Protein AF-A0A1S8DBX8-F1 (afdb_monomer_lite)

Secondary structure (DSSP, 8-state):
-----------S------S-PPP-------S-S-EEEEEE-TTSS-HHHHHHHHHHHHHS-TTTHHHHHHHHHHHHHHTT-S--GGGSHHHHHHHHHHHHHTBTTTEEEEEEEEETTEEEEEEEESS-HHHHHHHHHHHTT-

Foldseek 3Di:
DDDDDDDDPDDPPDDPPPDDDDPPDPPDPPVDQKDKDKFFAPFLADPVLVVVLVVVLVVDDPVCSVVSSVVSVVVSSVVLGDPLCCVPVVLVVLLVCLVVVCDPVFWHWDDKDDGSGMIITMTRGPHDPVVVVVSSVVSSVD

Organism: NCBI:txid254161

InterPro domains:
  IPR036515 Transposase IS200-like superfamily [G3DSA:3.30.70.1290] (69-142)
  IPR036515 Transposase IS200-like superfamily [SSF143422] (95-141)

pLDDT: mean 77.07, std 17.72, range [35.12, 95.25]

Radius of gyration: 24.54 Å; chains: 1; bounding box: 34×59×83 Å

Sequence (142 aa):
MTRDKFTPRFTPTEIWKGWQRSPQREERPIPYDLQLITLRLADSLPPSAMQTLQEEVRAQPPEERVLYRRQRLDHHLQQGHGCCLLEHPEMAAELADALESQNRKRYKLIAWCIMPNHAQILLEPTYSTPRIIQAWKTATTH

Structure (mmCIF, N/CA/C/O backbone):
data_AF-A0A1S8DBX8-F1
#
_entry.id   AF-A0A1S8DBX8-F1
#
loop_
_atom_site.group_PDB
_atom_site.id
_atom_site.type_symbol
_atom_site.label_atom_id
_atom_site.label_alt_id
_atom_site.label_comp_id
_atom_site.label_asym_id
_atom_site.label_entity_id
_atom_site.label_seq_id
_atom_site.pdbx_PDB_ins_code
_atom_site.Cartn_x
_atom_site.Cartn_y
_atom_site.Cartn_z
_atom_site.occupancy
_atom_site.B_iso_or_equiv
_atom_site.auth_seq_id
_atom_site.auth_comp_id
_atom_site.auth_asym_id
_atom_site.auth_atom_id
_atom_site.pdbx_PDB_model_num
ATOM 1 N N . MET A 1 1 ? -4.630 32.832 64.510 1.00 45.28 1 MET A N 1
ATOM 2 C CA . MET A 1 1 ? -5.040 32.337 63.178 1.00 45.28 1 MET A CA 1
ATOM 3 C C . MET A 1 1 ? -5.168 33.535 62.256 1.00 45.28 1 MET A C 1
ATOM 5 O O . MET A 1 1 ? -6.200 34.192 62.257 1.00 45.28 1 MET A O 1
ATOM 9 N N . THR A 1 2 ? -4.106 33.852 61.521 1.00 39.12 2 THR A N 1
ATOM 10 C CA . THR A 1 2 ? -4.068 34.994 60.602 1.00 39.12 2 THR A CA 1
ATOM 11 C C . THR A 1 2 ? -3.808 34.413 59.221 1.00 39.12 2 THR A C 1
ATOM 13 O O . THR A 1 2 ? -2.760 33.820 58.992 1.00 39.12 2 THR A O 1
ATOM 16 N N . ARG A 1 3 ? -4.825 34.450 58.355 1.00 39.84 3 ARG A N 1
ATOM 17 C CA . ARG A 1 3 ? -4.750 33.947 56.979 1.00 39.84 3 ARG A CA 1
ATOM 18 C C . ARG A 1 3 ? -3.838 34.872 56.177 1.00 39.84 3 ARG A C 1
ATOM 20 O O . ARG A 1 3 ? -4.185 36.039 55.996 1.00 39.84 3 ARG A O 1
ATOM 27 N N . ASP A 1 4 ? -2.716 34.342 55.704 1.00 44.59 4 ASP A N 1
ATOM 28 C CA . ASP A 1 4 ? -1.887 35.002 54.700 1.00 44.59 4 ASP A CA 1
ATOM 29 C C . ASP A 1 4 ? -2.736 35.294 53.461 1.00 44.59 4 ASP A C 1
ATOM 31 O O . ASP A 1 4 ? -3.333 34.401 52.853 1.00 44.59 4 ASP A O 1
ATOM 35 N N . LYS A 1 5 ? -2.838 36.577 53.114 1.00 45.84 5 LYS A N 1
ATOM 36 C CA . LYS A 1 5 ? -3.497 37.027 51.891 1.00 45.84 5 LYS A CA 1
ATOM 37 C C . LYS A 1 5 ? -2.501 36.870 50.751 1.00 45.84 5 LYS A C 1
ATOM 39 O O . LYS A 1 5 ? -1.572 37.660 50.621 1.00 45.84 5 LYS A O 1
ATOM 44 N N . PHE A 1 6 ? -2.709 35.853 49.924 1.00 48.88 6 PHE A N 1
ATOM 45 C CA . PHE A 1 6 ? -2.037 35.740 48.637 1.00 48.88 6 PHE A CA 1
ATOM 46 C C . PHE A 1 6 ? -2.526 36.865 47.718 1.00 48.88 6 PHE A C 1
ATOM 48 O O . PHE A 1 6 ? -3.688 36.880 47.309 1.00 48.88 6 PHE A O 1
ATOM 55 N N . THR A 1 7 ? -1.649 37.811 47.396 1.00 41.44 7 THR A N 1
ATOM 56 C CA . THR A 1 7 ? -1.891 38.821 46.360 1.00 41.44 7 THR A CA 1
ATOM 57 C C . THR A 1 7 ? -1.058 38.443 45.139 1.00 41.44 7 THR A C 1
ATOM 59 O O . THR A 1 7 ? 0.170 38.553 45.195 1.00 41.44 7 THR A O 1
ATOM 62 N N . PRO A 1 8 ? -1.663 37.990 44.029 1.00 44.75 8 PRO A N 1
ATOM 63 C CA . PRO A 1 8 ? -0.891 37.743 42.827 1.00 44.75 8 PRO A CA 1
ATOM 64 C C . PRO A 1 8 ? -0.439 39.083 42.239 1.00 44.75 8 PRO A C 1
ATOM 66 O O . PRO A 1 8 ? -1.242 39.988 42.008 1.00 44.75 8 PRO A O 1
ATOM 69 N N . ARG A 1 9 ? 0.864 39.217 41.990 1.00 45.03 9 ARG A N 1
ATOM 70 C CA . ARG A 1 9 ? 1.418 40.323 41.205 1.00 45.03 9 ARG A CA 1
ATOM 71 C C . ARG A 1 9 ? 1.216 40.010 39.724 1.00 45.03 9 ARG A C 1
ATOM 73 O O . ARG A 1 9 ? 2.118 39.486 39.085 1.00 45.03 9 ARG A O 1
ATOM 80 N N . PHE A 1 10 ? 0.037 40.312 39.188 1.00 47.50 10 PHE A N 1
ATOM 81 C CA . PHE A 1 10 ? -0.145 40.391 37.740 1.00 47.50 10 PHE A CA 1
ATOM 82 C C . PHE A 1 10 ? 0.103 41.832 37.296 1.00 47.50 10 PHE A C 1
ATOM 84 O O . PHE A 1 10 ? -0.631 42.746 37.669 1.00 47.50 10 PHE A O 1
ATOM 91 N N . THR A 1 11 ? 1.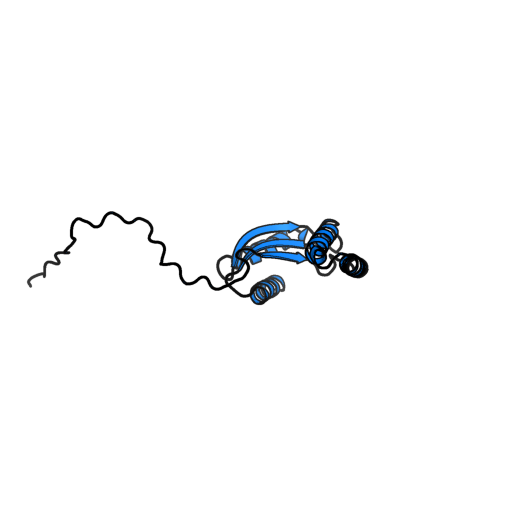166 42.047 36.525 1.00 45.81 11 THR A N 1
ATOM 92 C CA . THR A 1 11 ? 1.384 43.293 35.785 1.00 45.81 11 THR A CA 1
ATOM 93 C C . THR A 1 11 ? 0.388 43.369 34.618 1.00 45.81 11 THR A C 1
ATOM 95 O O . THR A 1 11 ? 0.284 42.390 33.877 1.00 45.81 11 THR A O 1
ATOM 98 N N . PRO A 1 12 ? -0.333 44.487 34.394 1.00 43.69 12 PRO A N 1
ATOM 99 C CA . PRO A 1 12 ? -1.427 44.569 33.421 1.00 43.69 12 PRO A CA 1
ATOM 100 C C . PRO A 1 12 ? -0.950 44.812 31.978 1.00 43.69 12 PRO A C 1
ATOM 102 O O . PRO A 1 12 ? -1.516 45.622 31.247 1.00 43.69 12 PRO A O 1
ATOM 105 N N . THR A 1 13 ? 0.089 44.096 31.545 1.00 50.56 13 THR A N 1
ATOM 106 C CA . THR A 1 13 ? 0.572 44.175 30.159 1.00 50.56 13 THR A CA 1
ATOM 107 C C . THR A 1 13 ? 1.132 42.845 29.674 1.00 50.56 13 THR A C 1
ATOM 109 O O . THR A 1 13 ? 2.202 42.775 29.083 1.00 50.56 13 THR A O 1
ATOM 112 N N . GLU A 1 14 ? 0.387 41.765 29.882 1.00 48.38 14 GLU A N 1
ATOM 113 C CA . GLU A 1 14 ? 0.568 40.555 29.085 1.00 48.38 14 GLU A CA 1
ATOM 114 C C . GLU A 1 14 ? -0.651 40.401 28.187 1.00 48.38 14 GLU A C 1
ATOM 116 O O . GLU A 1 14 ? -1.673 39.814 28.533 1.00 48.38 14 GLU A O 1
ATOM 121 N N . ILE A 1 15 ? -0.529 41.045 27.025 1.00 47.25 15 ILE A N 1
ATOM 122 C CA . ILE A 1 15 ? -1.346 40.834 25.834 1.00 47.25 15 ILE A CA 1
ATOM 123 C C . ILE A 1 15 ? -1.604 39.333 25.725 1.00 47.25 15 ILE A C 1
ATOM 125 O O . ILE A 1 15 ? -0.652 38.554 25.759 1.00 47.25 15 ILE A O 1
ATOM 129 N N . TRP A 1 16 ? -2.873 38.945 25.612 1.00 37.72 16 TRP A N 1
ATOM 130 C CA . TRP A 1 16 ? -3.305 37.567 25.408 1.00 37.72 16 TRP A CA 1
ATOM 131 C C . TRP A 1 16 ? -2.548 36.979 24.208 1.00 37.72 16 TRP A C 1
ATOM 133 O O . TRP A 1 16 ? -2.925 37.166 23.052 1.00 37.72 16 TRP A O 1
ATOM 143 N N . LYS A 1 17 ? -1.415 36.319 24.460 1.00 45.12 17 LYS A N 1
ATOM 144 C CA . LYS A 1 17 ? -0.744 35.513 23.450 1.00 45.12 17 LYS A CA 1
ATOM 145 C C . LYS A 1 17 ? -1.622 34.280 23.354 1.00 45.12 17 LYS A C 1
ATOM 147 O O . LYS A 1 17 ? -1.677 33.514 24.310 1.00 45.12 17 LYS A O 1
ATOM 152 N N . GLY A 1 18 ? -2.374 34.163 22.259 1.00 53.72 18 GLY A N 1
ATOM 153 C CA . GLY A 1 18 ? -3.188 32.986 21.960 1.00 53.72 18 GLY A CA 1
ATOM 154 C C . GLY A 1 18 ? -2.352 31.697 21.933 1.00 53.72 18 GLY A C 1
ATOM 155 O O . GLY A 1 18 ? -1.250 31.642 22.468 1.00 53.72 18 GLY A O 1
ATOM 156 N N . TRP A 1 19 ? -2.857 30.644 21.292 1.00 35.12 19 TRP A N 1
ATOM 157 C CA . TRP A 1 19 ? -2.204 29.329 21.200 1.00 35.12 19 TRP A CA 1
ATOM 158 C C . TRP A 1 19 ? -0.677 29.407 21.021 1.00 35.12 19 TRP A C 1
ATOM 160 O O . TRP A 1 19 ? -0.173 29.710 19.938 1.00 35.12 19 TRP A O 1
ATOM 170 N N . GLN A 1 20 ? 0.070 29.128 22.092 1.00 49.41 20 GLN A N 1
ATOM 171 C CA . GLN A 1 20 ? 1.520 29.027 22.019 1.00 49.41 20 GLN A CA 1
ATOM 172 C C . GLN A 1 20 ? 1.870 27.676 21.403 1.00 49.41 20 GLN A C 1
ATOM 174 O O . GLN A 1 20 ? 1.647 26.619 21.994 1.00 49.41 20 GLN A O 1
ATOM 179 N N . ARG A 1 21 ? 2.421 27.707 20.190 1.00 43.09 21 ARG A N 1
ATOM 180 C CA . ARG A 1 21 ? 3.097 26.551 19.608 1.00 43.09 21 ARG A CA 1
ATOM 181 C C . ARG A 1 21 ? 4.416 26.393 20.369 1.00 43.09 21 ARG A C 1
ATOM 183 O O . ARG A 1 21 ? 5.180 27.351 20.462 1.00 43.09 21 ARG A O 1
ATOM 190 N N . SER A 1 22 ? 4.657 25.218 20.953 1.00 47.06 22 SER A N 1
ATOM 191 C CA . SER A 1 22 ? 5.961 24.882 21.547 1.00 47.06 22 SER A CA 1
ATOM 192 C C . SER A 1 22 ? 7.068 25.225 20.535 1.00 47.06 22 SER A C 1
ATOM 194 O O . SER A 1 22 ? 6.833 24.990 19.342 1.00 47.06 22 SER A O 1
ATOM 196 N N . PRO A 1 23 ? 8.215 25.810 20.949 1.00 45.06 23 PRO A N 1
ATOM 197 C CA . PRO A 1 23 ? 9.291 26.137 20.016 1.00 45.06 23 PRO A CA 1
ATOM 198 C C . PRO A 1 23 ? 9.600 24.890 19.194 1.00 45.06 23 PRO A C 1
ATOM 200 O O . PRO A 1 23 ? 9.705 23.807 19.776 1.00 45.06 23 PRO A O 1
ATOM 203 N N . GLN A 1 24 ? 9.641 25.033 17.861 1.00 53.94 24 GLN A N 1
ATOM 204 C CA . GLN A 1 24 ? 9.905 23.929 16.942 1.00 53.94 24 GLN A CA 1
ATOM 205 C C . GLN A 1 24 ? 11.073 23.110 17.486 1.00 53.94 24 GLN A C 1
ATOM 207 O O . GLN A 1 24 ? 12.219 23.555 17.513 1.00 53.94 24 GLN A O 1
ATOM 212 N N . ARG A 1 25 ? 10.750 21.914 17.978 1.00 46.69 25 ARG A N 1
ATOM 213 C CA . ARG A 1 25 ? 11.747 20.902 18.279 1.00 46.69 25 ARG A CA 1
ATOM 214 C C . ARG A 1 25 ? 12.401 20.593 16.943 1.00 46.69 25 ARG A C 1
ATOM 216 O O . ARG A 1 25 ? 11.653 20.367 15.995 1.00 46.69 25 ARG A O 1
ATOM 223 N N . GLU A 1 26 ? 13.732 20.636 16.881 1.00 49.97 26 GLU A N 1
ATOM 224 C CA . GLU A 1 26 ? 14.505 20.304 15.679 1.00 49.97 26 GLU A CA 1
ATOM 225 C C . GLU A 1 26 ? 13.840 19.123 14.972 1.00 49.97 26 GLU A C 1
ATOM 227 O O . GLU A 1 26 ? 13.721 18.030 15.543 1.00 49.97 26 GLU A O 1
ATOM 232 N N . GLU A 1 27 ? 13.289 19.394 13.787 1.00 48.19 27 GLU A N 1
ATOM 233 C CA . GLU A 1 27 ? 12.639 18.383 12.971 1.00 48.19 27 GLU A CA 1
ATOM 234 C C . GLU A 1 27 ? 13.659 17.268 12.780 1.00 48.19 27 GLU A C 1
ATOM 236 O O . GLU A 1 27 ? 14.743 17.468 12.226 1.00 48.19 27 GLU A O 1
ATOM 241 N N . ARG A 1 28 ? 13.347 16.080 13.310 1.00 46.69 28 ARG A N 1
ATOM 242 C CA . ARG A 1 28 ? 14.121 14.893 12.958 1.00 46.69 28 ARG A CA 1
ATOM 243 C C . ARG A 1 28 ? 14.089 14.811 11.435 1.00 46.69 28 ARG A C 1
ATOM 245 O O . ARG A 1 28 ? 12.993 14.926 10.890 1.00 46.69 28 ARG A O 1
ATOM 252 N N . PRO A 1 29 ? 15.220 14.564 10.758 1.00 47.91 29 PRO A N 1
ATOM 253 C CA . PRO A 1 29 ? 15.236 14.395 9.317 1.00 47.91 29 PRO A CA 1
ATOM 254 C C . PRO A 1 29 ? 14.598 13.040 9.007 1.00 47.91 29 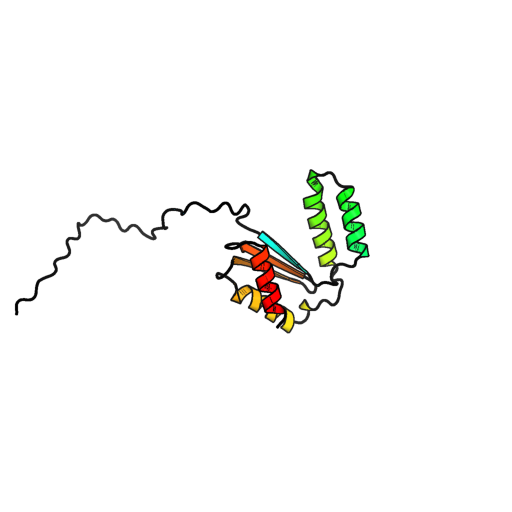PRO A C 1
ATOM 256 O O . PRO A 1 29 ? 15.270 12.033 8.797 1.00 47.91 29 PRO A O 1
ATOM 259 N N . ILE A 1 30 ? 13.273 12.985 9.069 1.00 52.88 30 ILE A N 1
ATOM 260 C CA . ILE A 1 30 ? 12.489 11.956 8.420 1.00 52.88 30 ILE A CA 1
ATOM 261 C C . ILE A 1 30 ? 12.395 12.475 6.984 1.00 52.88 30 ILE A C 1
ATOM 263 O O . ILE A 1 30 ? 11.770 13.505 6.769 1.00 52.88 30 ILE A O 1
ATOM 267 N N . PRO A 1 31 ? 13.049 11.844 5.995 1.00 54.31 31 PRO A N 1
ATOM 268 C CA . PRO A 1 31 ? 13.180 12.416 4.650 1.00 54.31 31 PRO A CA 1
ATOM 269 C C . PRO A 1 31 ? 11.849 12.577 3.892 1.00 54.31 31 PRO A C 1
ATOM 271 O O . PRO A 1 31 ? 11.851 13.065 2.767 1.00 54.31 31 PRO A O 1
ATOM 274 N N . TYR A 1 32 ? 10.724 12.162 4.483 1.00 56.00 32 TYR A N 1
ATOM 275 C CA . TYR A 1 32 ? 9.399 12.231 3.885 1.00 56.00 32 TYR A CA 1
ATOM 276 C C . TYR A 1 32 ? 8.363 12.553 4.967 1.00 56.00 32 TYR A C 1
ATOM 278 O O . TYR A 1 32 ? 8.019 11.675 5.762 1.00 56.00 32 TYR A O 1
ATOM 286 N N . ASP A 1 33 ? 7.837 13.780 4.958 1.00 73.44 33 ASP A N 1
ATOM 287 C CA . ASP A 1 33 ? 6.689 14.182 5.789 1.00 73.44 33 ASP A CA 1
ATOM 288 C C . ASP A 1 33 ? 5.450 13.320 5.498 1.00 73.44 33 ASP A C 1
ATOM 290 O O . ASP A 1 33 ? 4.579 13.143 6.345 1.00 73.44 33 ASP A O 1
ATOM 294 N N . LEU A 1 34 ? 5.379 12.740 4.294 1.00 83.81 34 LEU 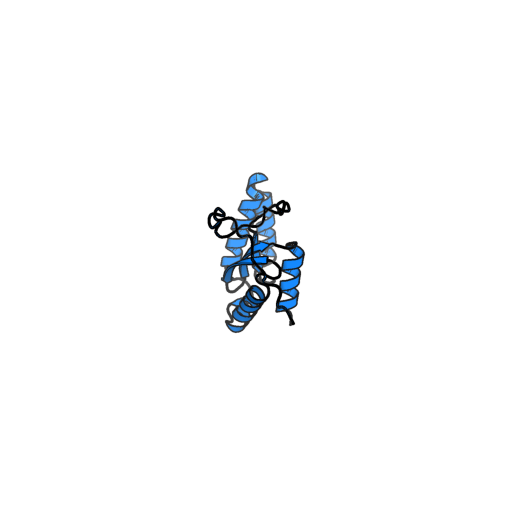A N 1
ATOM 295 C CA . LEU A 1 34 ? 4.273 11.920 3.818 1.00 83.81 34 LEU A CA 1
ATOM 296 C C . LEU A 1 34 ? 4.788 10.661 3.123 1.00 83.81 34 LEU A C 1
ATOM 298 O O . LEU A 1 34 ? 5.646 10.724 2.243 1.00 83.81 34 LEU A O 1
ATOM 302 N N . GLN A 1 35 ? 4.220 9.511 3.474 1.00 85.19 35 GLN A N 1
ATOM 303 C CA . GLN A 1 35 ? 4.477 8.237 2.814 1.00 85.19 35 GLN A CA 1
ATOM 304 C C . GLN A 1 35 ? 3.176 7.616 2.321 1.00 85.19 35 GLN A C 1
ATOM 306 O O . GLN A 1 35 ? 2.219 7.477 3.081 1.00 85.19 35 GLN A O 1
ATOM 311 N N . LEU A 1 36 ? 3.179 7.203 1.053 1.00 87.44 36 LEU A N 1
ATOM 312 C CA . LEU A 1 36 ? 2.159 6.340 0.471 1.00 87.44 36 LEU A CA 1
ATOM 313 C C . LEU A 1 36 ? 2.658 4.894 0.527 1.00 87.44 36 LEU A C 1
ATOM 315 O O . LEU A 1 36 ? 3.670 4.559 -0.094 1.00 87.44 36 LEU A O 1
ATOM 319 N N . ILE A 1 37 ? 1.964 4.050 1.282 1.00 88.69 37 ILE A N 1
ATOM 320 C CA . ILE A 1 37 ? 2.271 2.630 1.426 1.00 88.69 37 ILE A CA 1
ATOM 321 C C . ILE A 1 37 ? 1.161 1.822 0.764 1.00 88.69 37 ILE A C 1
ATOM 323 O O . ILE A 1 37 ? -0.002 1.945 1.134 1.00 88.69 37 ILE A O 1
ATOM 327 N N . THR A 1 38 ? 1.536 0.961 -0.180 1.00 89.81 38 THR A N 1
ATOM 328 C CA . THR A 1 38 ? 0.618 0.002 -0.801 1.00 89.81 38 THR A CA 1
ATOM 329 C C . THR A 1 38 ? 0.771 -1.358 -0.126 1.00 89.81 38 THR A C 1
ATOM 331 O O . THR A 1 38 ? 1.810 -2.011 -0.249 1.00 89.81 38 THR A O 1
ATOM 334 N N . LEU A 1 39 ? -0.261 -1.786 0.598 1.00 87.81 39 LEU A N 1
ATOM 335 C CA . LEU A 1 39 ? -0.408 -3.151 1.093 1.00 87.81 39 LEU A CA 1
ATOM 336 C C . LEU A 1 39 ? -1.145 -3.957 0.036 1.00 87.81 39 LEU A C 1
ATOM 338 O O . LEU A 1 39 ? -2.193 -3.538 -0.427 1.00 87.81 39 LEU A O 1
ATOM 342 N N . ARG A 1 40 ? -0.621 -5.111 -0.357 1.00 89.25 40 ARG A N 1
ATOM 343 C CA . ARG A 1 40 ? -1.260 -5.965 -1.361 1.00 89.25 40 ARG A CA 1
ATOM 344 C C . ARG A 1 40 ? -1.362 -7.389 -0.849 1.00 89.25 40 ARG A C 1
ATOM 346 O O . ARG A 1 40 ? -0.482 -7.828 -0.103 1.00 89.25 40 ARG A O 1
ATOM 353 N N . LEU A 1 41 ? -2.385 -8.110 -1.293 1.00 87.12 41 LEU A N 1
ATOM 354 C CA . LEU A 1 41 ? -2.483 -9.545 -1.043 1.00 87.12 41 LEU A CA 1
ATOM 355 C C . LEU A 1 41 ? -1.334 -10.279 -1.744 1.00 87.12 41 LEU A C 1
ATOM 357 O O . LEU A 1 41 ? -0.778 -9.794 -2.736 1.00 87.12 41 LEU A O 1
ATOM 361 N N . ALA A 1 42 ? -0.930 -11.433 -1.219 1.00 85.19 42 ALA A N 1
ATOM 362 C CA . ALA A 1 42 ? 0.244 -12.147 -1.723 1.00 85.19 42 ALA A CA 1
ATOM 363 C C . ALA A 1 42 ? 0.100 -12.534 -3.208 1.00 85.19 42 ALA A C 1
ATOM 365 O O . ALA A 1 42 ? 1.051 -12.389 -3.979 1.00 85.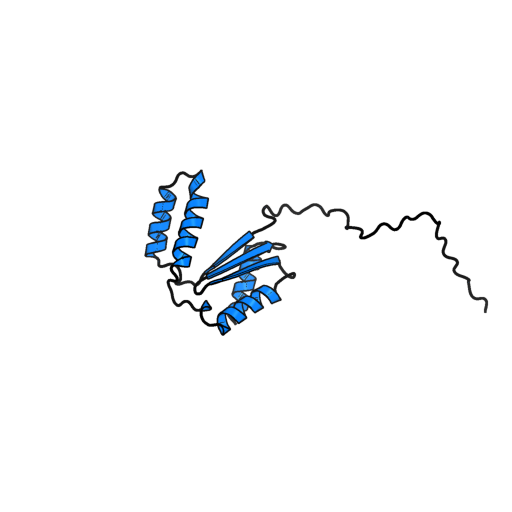19 42 ALA A O 1
ATOM 366 N N . ASP A 1 43 ? -1.107 -12.934 -3.595 1.00 86.12 43 ASP A N 1
ATOM 367 C CA . ASP A 1 43 ? -1.527 -13.423 -4.909 1.00 86.12 43 ASP A CA 1
ATOM 368 C C . ASP A 1 43 ? -2.005 -12.327 -5.878 1.00 86.12 43 ASP A C 1
ATOM 370 O O . ASP A 1 43 ? -2.174 -12.594 -7.065 1.00 86.12 43 ASP A O 1
ATOM 374 N N . SER A 1 44 ? -2.139 -11.082 -5.408 1.00 86.38 44 SER A N 1
ATOM 375 C CA . SER A 1 44 ? -2.552 -9.923 -6.226 1.00 86.38 44 SER A CA 1
ATOM 376 C C . SER A 1 44 ? -1.644 -9.616 -7.419 1.00 86.38 44 SER A C 1
ATOM 378 O O . SER A 1 44 ? -2.035 -8.886 -8.328 1.00 86.38 44 SER A O 1
ATOM 380 N N . LEU A 1 45 ? -0.414 -10.139 -7.414 1.00 87.31 45 LEU A N 1
ATOM 381 C CA . LEU A 1 45 ? 0.545 -9.951 -8.491 1.00 87.31 45 LEU A CA 1
ATOM 382 C C . LEU A 1 45 ? 1.155 -11.307 -8.885 1.00 87.31 45 LEU A C 1
ATOM 384 O O . LEU A 1 45 ? 2.029 -11.802 -8.163 1.00 87.31 45 LEU A O 1
ATOM 388 N N . PRO A 1 46 ? 0.729 -11.915 -10.008 1.00 85.81 46 PRO A N 1
ATOM 389 C CA . PRO A 1 46 ? 1.250 -13.210 -10.421 1.00 85.81 46 PRO A CA 1
ATOM 390 C C . PRO A 1 46 ? 2.756 -13.131 -10.742 1.00 85.81 46 PRO A C 1
ATOM 392 O O . PRO A 1 46 ? 3.237 -12.091 -11.210 1.00 85.81 46 PRO A O 1
ATOM 395 N N . PRO A 1 47 ? 3.525 -14.219 -10.534 1.00 86.94 47 PRO A N 1
ATOM 396 C CA . PRO A 1 47 ? 4.973 -14.220 -10.760 1.00 86.94 47 PRO A CA 1
ATOM 397 C C . PRO A 1 47 ? 5.383 -13.796 -12.177 1.00 86.94 47 PRO A C 1
ATOM 399 O O . PRO A 1 47 ? 6.374 -13.086 -12.340 1.00 86.94 47 PRO A O 1
ATOM 402 N N . SER A 1 48 ? 4.594 -14.170 -13.188 1.00 88.06 48 SER A N 1
ATOM 403 C CA . SER A 1 48 ? 4.807 -13.783 -14.588 1.00 88.06 48 SER A CA 1
ATOM 404 C C . SER A 1 48 ? 4.682 -12.271 -14.807 1.00 88.06 48 SER A C 1
ATOM 406 O O . SER A 1 48 ? 5.521 -11.672 -15.483 1.00 88.06 48 SER A O 1
ATOM 408 N N . ALA A 1 49 ? 3.690 -11.626 -14.185 1.00 87.44 49 ALA A N 1
ATOM 409 C CA . ALA A 1 49 ? 3.533 -10.173 -14.234 1.00 87.44 49 ALA A CA 1
ATOM 410 C C . ALA A 1 49 ? 4.695 -9.463 -13.526 1.00 87.44 49 ALA A C 1
ATOM 412 O O . ALA A 1 49 ? 5.198 -8.459 -14.022 1.00 87.44 49 ALA A O 1
ATOM 413 N N . MET A 1 50 ? 5.181 -10.010 -12.404 1.00 88.69 50 MET A N 1
ATOM 414 C CA . MET A 1 50 ? 6.352 -9.460 -11.715 1.00 88.69 50 MET A CA 1
ATOM 415 C C . MET A 1 50 ? 7.623 -9.540 -12.571 1.00 88.69 50 MET A C 1
ATOM 417 O O . MET A 1 50 ? 8.399 -8.586 -12.587 1.00 88.69 50 MET A O 1
ATOM 421 N N . GLN A 1 51 ? 7.851 -10.659 -13.265 1.00 90.62 51 GLN A N 1
ATOM 422 C CA . GLN A 1 51 ? 8.999 -10.814 -14.165 1.00 90.62 51 GLN A CA 1
ATOM 423 C C . GLN A 1 51 ? 8.933 -9.814 -15.320 1.00 90.62 51 GLN A C 1
ATOM 425 O O . GLN A 1 51 ? 9.873 -9.043 -15.507 1.00 90.62 51 GLN A O 1
ATOM 430 N N . THR A 1 52 ? 7.785 -9.746 -15.997 1.00 91.50 52 THR A N 1
ATOM 431 C CA . THR A 1 52 ? 7.548 -8.799 -17.099 1.00 91.50 52 THR A CA 1
ATOM 432 C C . THR A 1 52 ? 7.785 -7.359 -16.641 1.00 91.50 52 THR A C 1
ATOM 434 O O . THR A 1 52 ? 8.546 -6.616 -17.254 1.00 91.50 52 THR A O 1
ATOM 437 N N . LEU A 1 53 ? 7.225 -6.977 -15.489 1.00 91.19 53 LEU A N 1
ATOM 438 C CA . LEU A 1 53 ? 7.433 -5.660 -14.892 1.00 91.19 53 LEU A CA 1
ATOM 439 C C . LEU A 1 53 ? 8.917 -5.359 -14.635 1.00 91.19 53 LEU A C 1
ATOM 441 O O . LEU A 1 53 ? 9.372 -4.242 -14.872 1.00 91.19 53 LEU A O 1
ATOM 445 N N . GLN A 1 54 ? 9.681 -6.320 -14.109 1.00 92.25 54 GLN A N 1
ATOM 446 C CA . GLN A 1 54 ? 11.106 -6.118 -13.838 1.00 92.25 54 GLN A CA 1
ATOM 447 C C . GLN A 1 54 ? 11.907 -5.899 -15.122 1.00 92.25 54 GLN A C 1
ATOM 449 O O . GLN A 1 54 ? 12.818 -5.070 -15.128 1.00 92.25 54 GLN A O 1
ATOM 454 N N . GLU A 1 55 ? 11.577 -6.621 -16.187 1.00 94.38 55 GLU A N 1
ATOM 455 C CA . GLU A 1 55 ? 12.197 -6.462 -17.502 1.00 94.38 55 GLU A CA 1
ATOM 456 C C . GLU A 1 55 ? 11.867 -5.096 -18.106 1.00 94.38 55 GLU A C 1
ATOM 458 O O . GLU A 1 55 ? 12.780 -4.356 -18.475 1.00 94.38 55 GLU A O 1
ATOM 463 N N . GLU A 1 56 ? 10.591 -4.706 -18.097 1.00 93.25 56 GLU A N 1
ATOM 464 C CA . GLU A 1 56 ? 10.154 -3.392 -18.571 1.00 93.25 56 GLU A CA 1
ATOM 465 C C . GLU A 1 56 ? 10.839 -2.252 -17.801 1.00 93.25 56 GLU A C 1
ATOM 467 O O . GLU A 1 56 ? 11.343 -1.309 -18.405 1.00 93.25 56 GLU A O 1
ATOM 472 N N . VAL A 1 57 ? 10.922 -2.347 -16.468 1.00 93.81 57 VAL A N 1
ATOM 473 C CA . VAL A 1 57 ? 11.598 -1.345 -15.624 1.00 93.81 57 VAL A CA 1
ATOM 474 C C . VAL A 1 57 ? 13.093 -1.269 -15.935 1.00 93.81 57 VAL A C 1
ATOM 476 O O . VAL A 1 57 ? 13.671 -0.185 -15.894 1.00 93.81 57 VAL A O 1
ATOM 479 N N . ARG A 1 58 ? 13.751 -2.394 -16.239 1.00 93.75 58 ARG A N 1
ATOM 480 C CA . ARG A 1 58 ? 15.174 -2.399 -16.623 1.00 93.75 58 ARG A CA 1
ATOM 481 C C . ARG A 1 58 ? 15.403 -1.726 -17.972 1.00 93.75 58 ARG A C 1
ATOM 483 O O . ARG A 1 58 ? 16.438 -1.075 -18.125 1.00 93.75 58 ARG A O 1
ATOM 490 N N . ALA A 1 59 ? 14.453 -1.862 -18.895 1.00 94.81 59 ALA A N 1
ATOM 491 C CA . ALA A 1 59 ? 14.489 -1.220 -20.203 1.00 94.81 59 ALA A CA 1
ATOM 492 C C . ALA A 1 59 ? 14.297 0.308 -20.135 1.00 94.81 59 ALA A C 1
ATOM 494 O O . ALA A 1 59 ? 14.715 1.001 -21.058 1.00 94.81 59 ALA A O 1
ATOM 495 N N . GLN A 1 60 ? 13.725 0.841 -19.047 1.00 94.12 60 GLN A N 1
ATOM 496 C CA . GLN A 1 60 ? 13.573 2.287 -18.865 1.00 94.12 60 GLN A CA 1
ATOM 497 C C . GLN A 1 60 ? 14.884 2.993 -18.463 1.00 94.12 60 GLN A C 1
ATOM 499 O O . GLN A 1 60 ? 15.722 2.392 -17.763 1.00 94.12 60 GLN A O 1
ATOM 504 N N . PRO A 1 61 ? 15.034 4.287 -18.816 1.00 95.25 61 PRO A N 1
ATOM 505 C CA . PRO A 1 61 ? 16.113 5.142 -18.324 1.00 95.25 61 PRO A CA 1
ATOM 506 C C . PRO A 1 61 ? 16.161 5.171 -16.787 1.00 95.25 61 PRO A C 1
ATOM 508 O O . PRO A 1 61 ? 15.096 5.187 -16.161 1.00 95.25 61 PRO A O 1
ATOM 511 N N . PRO A 1 62 ? 17.352 5.169 -16.147 1.00 92.44 62 PRO A N 1
ATOM 512 C CA . PRO A 1 62 ? 17.507 5.106 -14.687 1.00 92.44 62 PRO A CA 1
ATOM 513 C C . PRO A 1 62 ? 16.628 6.086 -13.897 1.00 92.44 62 PRO A C 1
ATOM 515 O O . PRO A 1 62 ? 16.056 5.703 -12.876 1.00 92.44 62 PRO A O 1
ATOM 518 N N . GLU A 1 63 ? 16.499 7.315 -14.389 1.00 92.69 63 GLU A N 1
ATOM 519 C CA . GLU A 1 63 ? 15.694 8.401 -13.831 1.00 92.69 63 GLU A CA 1
ATOM 520 C C . GLU A 1 63 ? 14.183 8.111 -13.836 1.00 92.69 63 GLU A C 1
ATOM 522 O O . GLU A 1 63 ? 13.471 8.504 -12.911 1.00 92.69 63 GLU A O 1
ATOM 527 N N . GLU A 1 64 ? 13.691 7.356 -14.819 1.00 91.75 64 GLU A N 1
ATOM 528 C CA . GLU A 1 64 ? 12.268 7.048 -14.988 1.00 91.75 64 GLU A CA 1
ATOM 529 C C . GLU A 1 64 ? 11.865 5.725 -14.332 1.00 91.75 64 GLU A C 1
ATOM 531 O O . GLU A 1 64 ? 10.687 5.515 -14.033 1.00 91.75 64 GLU A O 1
ATOM 536 N N . ARG A 1 65 ? 12.827 4.840 -14.030 1.00 91.25 65 ARG A N 1
ATOM 537 C CA . ARG A 1 65 ? 12.560 3.494 -13.484 1.00 91.25 65 ARG A CA 1
ATOM 538 C C . ARG A 1 65 ? 11.650 3.506 -12.267 1.00 91.25 65 ARG A C 1
ATOM 540 O O . ARG A 1 65 ? 10.790 2.638 -12.137 1.00 91.25 65 ARG A O 1
ATOM 547 N N . VAL A 1 66 ? 11.849 4.457 -11.354 1.00 88.19 66 VAL A N 1
ATOM 548 C CA . VAL A 1 66 ? 11.062 4.544 -10.115 1.00 88.19 66 VAL A CA 1
ATOM 549 C C . VAL A 1 66 ? 9.611 4.910 -10.418 1.00 88.19 66 VAL A C 1
ATOM 551 O O . VAL A 1 66 ? 8.702 4.267 -9.889 1.00 88.19 66 VAL A O 1
ATOM 554 N N . LEU A 1 67 ? 9.392 5.914 -11.271 1.00 88.94 67 LEU A N 1
ATOM 555 C CA . LEU A 1 67 ? 8.057 6.365 -11.658 1.00 88.94 67 LEU A CA 1
ATOM 556 C C . LEU A 1 67 ? 7.337 5.284 -12.472 1.00 88.94 67 LEU A C 1
ATOM 558 O O . LEU A 1 67 ? 6.225 4.894 -12.120 1.00 88.94 67 LEU A O 1
ATOM 562 N N . TYR A 1 68 ? 8.007 4.746 -13.492 1.00 91.50 68 TYR A N 1
ATOM 563 C CA . TYR A 1 68 ? 7.477 3.696 -14.357 1.00 91.50 68 TYR A CA 1
ATOM 564 C C . TYR A 1 68 ? 7.092 2.454 -13.550 1.00 91.50 68 TYR A C 1
ATOM 566 O O . TYR A 1 68 ? 5.983 1.936 -13.673 1.00 91.50 68 TYR A O 1
ATOM 574 N N . ARG A 1 69 ? 7.970 2.010 -12.636 1.00 91.44 69 ARG A N 1
ATOM 575 C CA . ARG A 1 69 ? 7.681 0.873 -11.752 1.00 91.44 69 ARG A CA 1
ATOM 576 C C . ARG A 1 69 ? 6.424 1.103 -10.920 1.00 91.44 69 ARG A C 1
ATOM 578 O O . ARG A 1 69 ? 5.636 0.175 -10.776 1.00 91.44 69 ARG A O 1
ATOM 585 N N . ARG A 1 70 ? 6.249 2.301 -10.350 1.00 88.69 70 ARG A N 1
ATOM 586 C CA . ARG A 1 70 ? 5.057 2.637 -9.555 1.00 88.69 70 ARG A CA 1
ATOM 587 C C . ARG A 1 70 ? 3.795 2.579 -10.410 1.00 88.69 70 ARG A C 1
ATOM 589 O O . ARG A 1 70 ? 2.887 1.833 -10.070 1.00 88.69 70 ARG A O 1
ATOM 596 N N . GLN A 1 71 ? 3.789 3.260 -11.556 1.00 90.38 71 GLN A N 1
ATOM 597 C CA . GLN A 1 71 ? 2.637 3.290 -12.463 1.00 90.38 71 GLN A CA 1
ATOM 598 C C . GLN A 1 71 ? 2.224 1.894 -12.935 1.00 90.38 71 GLN A C 1
ATOM 600 O O . GLN A 1 71 ? 1.041 1.563 -12.948 1.00 90.38 71 GLN A O 1
ATOM 605 N N . ARG A 1 72 ? 3.194 1.050 -13.300 1.00 92.50 72 ARG A N 1
ATOM 606 C CA . ARG A 1 72 ? 2.908 -0.315 -13.751 1.00 92.50 72 ARG A CA 1
ATOM 607 C C . ARG A 1 72 ? 2.443 -1.222 -12.615 1.00 92.50 72 ARG A C 1
ATOM 609 O O . ARG A 1 72 ? 1.557 -2.041 -12.836 1.00 92.50 72 ARG A O 1
ATOM 616 N N . LEU A 1 73 ? 2.990 -1.070 -11.404 1.00 90.00 73 LEU A N 1
ATOM 617 C CA . LEU A 1 73 ? 2.476 -1.776 -10.226 1.00 90.00 73 LEU A CA 1
ATOM 618 C C . LEU A 1 73 ? 1.025 -1.392 -9.946 1.00 90.00 73 LEU A C 1
ATOM 620 O O . LEU A 1 73 ? 0.196 -2.285 -9.809 1.00 90.00 73 LEU A O 1
ATOM 624 N N . ASP A 1 74 ? 0.716 -0.098 -9.912 1.00 87.75 74 ASP A N 1
ATOM 625 C CA . ASP A 1 74 ? -0.647 0.380 -9.675 1.00 87.75 74 ASP A CA 1
ATOM 626 C C . ASP A 1 74 ? -1.604 -0.131 -10.761 1.00 87.75 74 ASP A C 1
ATOM 628 O O . ASP A 1 74 ? -2.681 -0.632 -10.444 1.00 87.75 74 ASP A O 1
ATOM 632 N N . HIS A 1 75 ? -1.176 -0.118 -12.029 1.00 89.75 75 HIS A N 1
ATOM 633 C CA . HIS A 1 75 ? -1.946 -0.684 -13.136 1.00 89.75 75 HIS A CA 1
ATOM 634 C C . HIS A 1 75 ? -2.251 -2.174 -12.935 1.00 89.75 75 HIS A C 1
ATOM 636 O O . HIS A 1 75 ? -3.391 -2.593 -13.109 1.00 89.75 75 HIS A O 1
ATOM 642 N N . HIS A 1 76 ? -1.262 -2.985 -12.551 1.00 88.56 76 HIS A N 1
ATOM 643 C CA . HIS A 1 76 ? -1.495 -4.408 -12.295 1.00 88.56 76 HIS A CA 1
ATOM 644 C C . HIS A 1 76 ? -2.398 -4.650 -11.087 1.00 88.56 76 HIS A C 1
ATOM 646 O O . HIS A 1 76 ? -3.239 -5.544 -11.124 1.00 88.56 76 HIS A O 1
ATOM 652 N N . LEU A 1 77 ? -2.251 -3.859 -10.026 1.00 87.44 77 LEU A N 1
ATOM 653 C CA . LEU A 1 77 ? -3.092 -3.980 -8.840 1.00 87.44 77 LEU A CA 1
ATOM 654 C C . LEU A 1 77 ? -4.553 -3.631 -9.153 1.00 87.44 77 LEU A C 1
ATOM 656 O O . LEU A 1 77 ? -5.452 -4.342 -8.711 1.00 87.44 77 LEU A O 1
ATOM 660 N N . GLN A 1 78 ? -4.797 -2.617 -9.987 1.00 85.56 78 GLN A N 1
ATOM 661 C CA . GLN A 1 78 ? -6.139 -2.253 -10.457 1.00 85.56 78 GLN A CA 1
ATOM 662 C C . GLN A 1 78 ? -6.834 -3.352 -11.277 1.00 85.56 78 GLN A C 1
ATOM 664 O O . GLN A 1 78 ? -8.057 -3.338 -11.370 1.00 85.56 78 GLN A O 1
ATOM 669 N N . GLN A 1 79 ? -6.098 -4.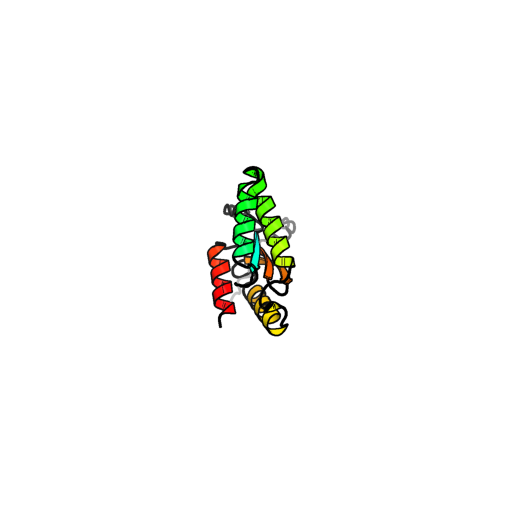318 -11.838 1.00 87.38 79 GLN A N 1
ATOM 670 C CA . GLN A 1 79 ? -6.691 -5.439 -12.581 1.00 87.38 79 GLN A CA 1
ATOM 671 C C . GLN A 1 79 ? -7.422 -6.448 -11.680 1.00 87.38 79 GLN A C 1
ATOM 673 O O . GLN A 1 79 ? -8.111 -7.317 -12.204 1.00 87.38 79 GLN A O 1
ATOM 678 N N . GLY A 1 80 ? -7.287 -6.356 -10.351 1.00 82.44 80 GLY A N 1
ATOM 679 C CA . GLY A 1 80 ? -8.071 -7.191 -9.435 1.00 82.44 80 GLY A CA 1
ATOM 680 C C . GLY A 1 80 ? -7.688 -8.674 -9.443 1.00 82.44 80 GLY A C 1
ATOM 681 O O . GLY A 1 80 ? -8.530 -9.517 -9.168 1.00 82.44 80 GLY A O 1
ATOM 682 N N . HIS A 1 81 ? -6.439 -9.021 -9.776 1.00 84.81 81 HIS A N 1
ATOM 683 C CA . HIS A 1 81 ? -5.982 -10.416 -9.714 1.00 84.81 81 HIS A CA 1
ATOM 684 C C . HIS A 1 81 ? -5.927 -10.934 -8.271 1.00 84.81 81 HIS A C 1
ATOM 686 O O . HIS A 1 81 ? -5.740 -10.154 -7.332 1.00 84.81 81 HIS A O 1
ATOM 692 N N . GLY A 1 82 ? -6.000 -12.259 -8.123 1.00 86.25 82 GLY A N 1
ATOM 693 C CA . GLY A 1 82 ? -5.929 -12.960 -6.840 1.00 86.25 82 GLY A CA 1
ATOM 694 C C . GLY A 1 82 ? -7.303 -13.269 -6.245 1.00 86.25 82 GLY A C 1
ATOM 695 O O . GLY A 1 82 ? -8.323 -13.220 -6.924 1.00 86.25 82 GLY A O 1
ATOM 696 N N . CYS A 1 83 ? -7.314 -13.613 -4.963 1.00 86.12 83 CYS A N 1
ATOM 697 C CA . CYS A 1 83 ? -8.498 -13.993 -4.201 1.00 86.12 83 CYS A CA 1
ATOM 698 C C . CYS A 1 83 ? -9.396 -12.814 -3.814 1.00 86.12 83 CYS A C 1
ATOM 700 O O . CYS A 1 83 ? -10.499 -13.050 -3.337 1.00 86.12 83 CYS A O 1
ATOM 702 N N . CYS A 1 84 ? -8.928 -11.572 -3.986 1.00 87.75 84 CYS A N 1
ATOM 703 C CA . CYS A 1 84 ? -9.676 -10.359 -3.653 1.00 87.75 84 CYS A CA 1
ATOM 704 C C . CYS A 1 84 ? -10.295 -10.383 -2.244 1.00 87.75 84 CYS A C 1
ATOM 706 O O . CYS A 1 84 ? -11.417 -9.942 -2.040 1.00 87.75 84 CYS A O 1
ATOM 708 N N . LEU A 1 85 ? -9.550 -10.879 -1.249 1.00 85.88 85 LEU A N 1
ATOM 709 C CA . LEU A 1 85 ? -10.037 -11.046 0.126 1.00 85.88 85 LEU A CA 1
ATOM 710 C C . LEU A 1 85 ? -10.637 -9.762 0.732 1.00 85.88 85 LEU A C 1
ATOM 712 O O . LEU A 1 85 ? -11.540 -9.844 1.559 1.00 85.88 85 LEU A O 1
ATOM 716 N N . LEU A 1 86 ? -10.161 -8.583 0.319 1.00 85.06 86 LEU A N 1
ATOM 717 C CA . LEU A 1 86 ? -10.649 -7.290 0.811 1.00 85.06 86 LEU A CA 1
ATOM 718 C C . LEU A 1 86 ? -11.953 -6.841 0.129 1.00 85.06 86 LEU A C 1
ATOM 720 O O . LEU A 1 86 ? -12.482 -5.787 0.463 1.00 85.06 86 LEU A O 1
ATOM 724 N N . GLU A 1 87 ? -12.482 -7.619 -0.817 1.00 88.81 87 GLU A N 1
ATOM 725 C CA . GLU A 1 87 ? -13.853 -7.473 -1.314 1.00 88.81 87 GLU A CA 1
ATOM 726 C C . GLU A 1 87 ? -14.875 -7.877 -0.243 1.00 88.81 87 GLU A C 1
ATOM 728 O O . GLU A 1 87 ? -15.989 -7.352 -0.213 1.00 88.81 87 GLU A O 1
ATOM 733 N N . HIS A 1 88 ? -14.491 -8.768 0.680 1.00 88.75 88 HIS A N 1
ATOM 734 C CA . HIS A 1 88 ? -15.330 -9.116 1.816 1.00 88.75 88 HIS A CA 1
ATOM 735 C C . HIS A 1 88 ? -15.366 -7.952 2.818 1.00 88.75 88 HIS A C 1
ATOM 737 O O . HIS A 1 88 ? -14.320 -7.567 3.351 1.00 88.75 88 HIS A O 1
ATOM 743 N N . PRO A 1 89 ? -16.557 -7.406 3.128 1.00 86.94 89 PRO A N 1
ATOM 744 C CA . PRO A 1 89 ? -16.682 -6.209 3.954 1.00 86.94 89 PRO A CA 1
ATOM 745 C C . PRO A 1 89 ? -16.152 -6.414 5.377 1.00 86.94 89 PRO A C 1
ATOM 747 O O . PRO A 1 89 ? -15.627 -5.475 5.963 1.00 86.94 89 PRO A O 1
ATOM 750 N N . GLU A 1 90 ? -16.237 -7.635 5.910 1.00 87.44 90 GLU A N 1
ATOM 751 C CA . GLU A 1 90 ? -15.696 -7.989 7.228 1.00 87.44 90 GLU A CA 1
ATOM 752 C C . GLU A 1 90 ? -14.167 -7.854 7.254 1.00 87.44 90 GLU A C 1
ATOM 754 O O . GLU A 1 90 ? -13.618 -7.155 8.101 1.00 87.44 90 GLU A O 1
ATOM 759 N N . MET A 1 91 ? -13.480 -8.409 6.252 1.00 86.38 91 MET A N 1
ATOM 760 C CA . MET A 1 91 ? -12.019 -8.324 6.134 1.00 86.38 91 MET A CA 1
ATOM 761 C C . MET A 1 91 ? -11.543 -6.889 5.878 1.00 86.38 91 MET A C 1
ATOM 763 O O . MET A 1 91 ? -10.513 -6.457 6.400 1.00 86.38 91 MET A O 1
ATOM 767 N N . ALA A 1 92 ? -12.292 -6.133 5.070 1.00 88.00 92 ALA A N 1
ATOM 768 C CA . ALA A 1 92 ? -12.018 -4.719 4.844 1.00 88.00 92 ALA A CA 1
ATOM 769 C C . ALA A 1 92 ? -12.188 -3.895 6.133 1.00 88.00 92 ALA A C 1
ATOM 771 O O . ALA A 1 92 ? -11.366 -3.018 6.405 1.00 88.00 92 ALA A O 1
ATOM 772 N N . ALA A 1 93 ? -13.213 -4.196 6.938 1.00 87.31 93 ALA A N 1
ATOM 773 C CA . ALA A 1 93 ? -13.451 -3.543 8.221 1.00 87.31 93 ALA A CA 1
ATOM 774 C C . ALA A 1 93 ? -12.331 -3.842 9.226 1.00 87.31 93 ALA A C 1
ATOM 776 O O . ALA A 1 93 ? -11.796 -2.911 9.819 1.00 87.31 93 ALA A O 1
ATOM 777 N N . GLU A 1 94 ? -11.887 -5.097 9.345 1.00 88.31 94 GLU A N 1
ATOM 778 C CA . GLU A 1 94 ? -10.761 -5.455 10.219 1.00 88.31 94 GLU A CA 1
ATOM 779 C C . GLU A 1 94 ? -9.474 -4.703 9.852 1.00 88.31 94 GLU A C 1
ATOM 781 O O . GLU A 1 94 ? -8.748 -4.216 10.726 1.00 88.31 94 GLU A O 1
ATOM 786 N N . LEU A 1 95 ? -9.188 -4.564 8.552 1.00 86.25 95 LEU A N 1
ATOM 787 C CA . LEU A 1 95 ? -8.040 -3.788 8.091 1.00 86.25 95 LEU A CA 1
ATOM 788 C C . LEU A 1 95 ? -8.196 -2.298 8.428 1.00 86.25 95 LEU A C 1
ATOM 790 O O . LEU A 1 95 ? -7.235 -1.677 8.888 1.00 86.25 95 LEU A O 1
ATOM 794 N N . ALA A 1 96 ? -9.382 -1.726 8.219 1.00 88.75 96 ALA A N 1
ATOM 795 C CA . ALA A 1 96 ? -9.669 -0.338 8.571 1.00 88.75 96 ALA A CA 1
ATOM 796 C C . ALA A 1 96 ? -9.501 -0.096 10.083 1.00 88.75 96 ALA A C 1
ATOM 798 O O . ALA A 1 96 ? -8.765 0.811 10.482 1.00 88.75 96 ALA A O 1
ATOM 799 N N . ASP A 1 97 ? -10.062 -0.965 10.923 1.00 87.75 97 ASP A N 1
ATOM 800 C CA . ASP A 1 97 ? -9.950 -0.898 12.382 1.00 87.75 97 ASP A CA 1
ATOM 801 C C . ASP A 1 97 ? -8.493 -1.033 12.848 1.00 87.75 97 ASP A C 1
ATOM 803 O O . ASP A 1 97 ? -8.029 -0.314 13.743 1.00 87.75 97 ASP A O 1
ATOM 807 N N . ALA A 1 98 ? -7.708 -1.906 12.211 1.00 87.44 98 ALA A N 1
ATOM 808 C CA . ALA A 1 98 ? -6.278 -2.028 12.480 1.00 87.44 98 ALA A CA 1
ATOM 809 C C . ALA A 1 98 ? -5.513 -0.736 12.130 1.00 87.44 98 ALA A C 1
ATOM 811 O O . ALA A 1 98 ? -4.624 -0.319 12.883 1.00 87.44 98 ALA A O 1
ATOM 812 N N . LEU A 1 99 ? -5.859 -0.076 11.019 1.00 86.81 99 LEU A N 1
ATOM 813 C CA . LEU A 1 99 ? -5.248 1.191 10.614 1.00 86.81 99 LEU A CA 1
ATOM 814 C C . LEU A 1 99 ? -5.622 2.338 11.559 1.00 86.81 99 LEU A C 1
ATOM 816 O O . LEU A 1 99 ? -4.751 3.138 11.925 1.00 86.81 99 LEU A O 1
ATOM 820 N N . GLU A 1 100 ? -6.884 2.417 11.977 1.00 86.50 100 GLU A N 1
ATOM 821 C CA . GLU A 1 100 ? -7.383 3.464 12.867 1.00 86.50 100 GLU A CA 1
ATOM 822 C C . GLU A 1 100 ? -6.914 3.281 14.312 1.00 86.50 100 GLU A C 1
ATOM 824 O O . GLU A 1 100 ? -6.458 4.238 14.940 1.00 86.50 100 GLU A O 1
ATOM 829 N N . SER A 1 101 ? -6.918 2.055 14.835 1.00 84.94 101 SER A N 1
ATOM 830 C CA . SER A 1 101 ? -6.475 1.762 16.205 1.00 84.94 101 SER A CA 1
ATOM 831 C C . SER A 1 101 ? -4.997 2.091 16.449 1.00 84.94 101 SER A C 1
ATOM 833 O O . SER A 1 101 ? -4.593 2.343 17.594 1.00 84.94 101 SER A O 1
ATOM 835 N N . GLN A 1 102 ? -4.178 2.098 15.393 1.00 77.56 102 GLN A N 1
ATOM 836 C CA . GLN A 1 102 ? -2.761 2.470 15.426 1.00 77.56 102 GLN A CA 1
ATOM 837 C C . GLN A 1 102 ? -2.504 3.940 15.052 1.00 77.56 102 GLN A C 1
ATOM 839 O O . GLN A 1 102 ? -1.386 4.440 15.257 1.00 77.56 102 GLN A O 1
ATOM 844 N N . ASN A 1 103 ? -3.528 4.654 14.573 1.00 82.75 103 ASN A N 1
ATOM 845 C CA . ASN A 1 103 ? -3.455 6.079 14.282 1.00 82.75 103 ASN A CA 1
ATOM 846 C C . ASN A 1 103 ? -3.068 6.868 15.543 1.00 82.75 103 ASN A C 1
ATOM 848 O O . ASN A 1 103 ? -3.516 6.585 16.654 1.00 82.75 103 ASN A O 1
ATOM 852 N N . ARG A 1 104 ? -2.192 7.859 15.373 1.00 74.69 104 ARG A N 1
ATOM 853 C CA . ARG A 1 104 ? -1.603 8.710 16.423 1.00 74.69 104 ARG A CA 1
ATOM 854 C C . ARG A 1 104 ? -0.761 7.979 17.474 1.00 74.69 104 ARG A C 1
ATOM 856 O O . ARG A 1 104 ? -0.190 8.640 18.336 1.00 74.69 104 ARG A O 1
ATOM 863 N N . LYS A 1 105 ? -0.617 6.650 17.390 1.00 77.88 105 LYS A N 1
ATOM 864 C CA . LYS A 1 105 ? 0.321 5.874 18.219 1.00 77.88 105 LYS A CA 1
ATOM 865 C C . LYS A 1 105 ? 1.679 5.735 17.540 1.00 77.88 105 LYS A C 1
ATOM 867 O O . LYS A 1 105 ? 2.704 5.946 18.178 1.00 77.88 105 LYS A O 1
ATOM 872 N N . ARG A 1 106 ? 1.689 5.357 16.255 1.00 74.12 106 ARG A N 1
ATOM 873 C CA . ARG A 1 106 ? 2.922 5.038 15.497 1.00 74.12 106 ARG A CA 1
ATOM 874 C C . ARG A 1 106 ? 3.098 5.823 14.195 1.00 74.12 106 ARG A C 1
ATOM 876 O O . ARG A 1 106 ? 4.181 5.837 13.615 1.00 74.12 106 ARG A O 1
ATOM 883 N N . TYR A 1 107 ? 2.027 6.444 13.733 1.00 83.12 107 TYR A N 1
ATOM 884 C CA . TYR A 1 107 ? 1.973 7.317 12.570 1.00 83.12 107 TYR A CA 1
ATOM 885 C C . TYR A 1 107 ? 0.720 8.174 12.692 1.00 83.12 107 TYR A C 1
ATOM 887 O O . TYR A 1 107 ? -0.199 7.846 13.447 1.00 83.12 107 TYR A O 1
ATOM 895 N N . LYS A 1 108 ? 0.663 9.261 11.939 1.00 87.44 108 LYS A N 1
ATOM 896 C CA . LYS A 1 108 ? -0.565 10.018 11.733 1.00 87.44 108 LYS A CA 1
ATOM 897 C C . LYS A 1 108 ? -1.165 9.570 10.407 1.00 87.44 108 LYS A C 1
ATOM 899 O O . LYS A 1 108 ? -0.571 9.763 9.351 1.00 87.44 108 LYS A O 1
ATOM 904 N N . LEU A 1 109 ? -2.317 8.918 10.489 1.00 88.50 109 LEU A N 1
ATOM 905 C CA . LEU A 1 109 ? -3.092 8.479 9.337 1.00 88.50 109 LEU A CA 1
ATOM 906 C C . LEU A 1 109 ? -3.738 9.701 8.686 1.00 88.50 109 LEU A C 1
ATOM 908 O O . LEU A 1 109 ? -4.349 10.511 9.386 1.00 88.50 109 LEU A O 1
ATOM 912 N N . ILE A 1 110 ? -3.577 9.842 7.372 1.00 89.25 110 ILE A N 1
ATOM 913 C CA . ILE A 1 110 ? -4.076 10.998 6.617 1.00 89.25 110 ILE A CA 1
ATOM 914 C C . ILE A 1 110 ? -5.237 10.574 5.732 1.00 89.25 110 ILE A C 1
ATOM 916 O O . ILE A 1 110 ? -6.309 11.164 5.806 1.00 89.25 110 ILE A O 1
ATOM 920 N N . ALA A 1 111 ? -5.022 9.543 4.922 1.00 89.56 111 ALA A N 1
ATOM 921 C CA . ALA A 1 111 ? -6.038 8.960 4.064 1.00 89.56 111 ALA A CA 1
ATOM 922 C C . ALA A 1 111 ? -5.718 7.485 3.831 1.00 89.56 111 ALA A C 1
ATOM 924 O O . ALA A 1 111 ? -4.557 7.076 3.882 1.00 89.56 111 ALA A O 1
ATOM 925 N N . TRP A 1 112 ? -6.739 6.688 3.559 1.00 92.50 112 TRP A N 1
ATOM 926 C CA . TRP A 1 112 ? -6.578 5.305 3.143 1.00 92.50 112 TRP A CA 1
ATOM 927 C C . TRP A 1 112 ? -7.701 4.923 2.182 1.00 92.50 112 TRP A C 1
ATOM 929 O O . TRP A 1 112 ? -8.785 5.501 2.217 1.00 92.50 112 TRP A O 1
ATOM 939 N N . CYS A 1 113 ? -7.415 3.977 1.296 1.00 90.56 113 CYS A N 1
ATOM 940 C CA . CYS A 1 113 ? -8.368 3.404 0.358 1.00 90.56 113 CYS A CA 1
ATOM 941 C C . CYS A 1 113 ? -8.157 1.892 0.334 1.00 90.56 113 CYS A C 1
ATOM 943 O O . CYS A 1 113 ? -7.023 1.436 0.168 1.00 90.56 113 CYS A O 1
ATOM 945 N N . ILE A 1 114 ? -9.232 1.129 0.520 1.00 89.81 114 ILE A N 1
ATOM 946 C CA . ILE A 1 114 ? -9.220 -0.331 0.437 1.00 89.81 114 ILE A CA 1
ATOM 947 C C . ILE A 1 114 ? -9.842 -0.717 -0.901 1.00 89.81 114 ILE A C 1
ATOM 949 O O . ILE A 1 114 ? -10.987 -0.382 -1.187 1.00 89.81 114 ILE A O 1
ATOM 953 N N . MET A 1 115 ? -9.056 -1.411 -1.714 1.00 89.06 115 MET A N 1
ATOM 954 C CA . MET A 1 115 ? -9.461 -2.038 -2.965 1.00 89.06 115 MET A CA 1
ATOM 955 C C . MET A 1 115 ? -9.518 -3.561 -2.753 1.00 89.06 115 MET A C 1
ATOM 957 O O . MET A 1 115 ? -8.861 -4.071 -1.845 1.00 89.06 115 MET A O 1
ATOM 961 N N . PRO A 1 116 ? -10.220 -4.323 -3.609 1.00 87.44 116 PRO A N 1
ATOM 962 C CA . PRO A 1 116 ? -10.428 -5.764 -3.412 1.00 87.44 116 PRO A CA 1
ATOM 963 C C . PRO A 1 116 ? -9.157 -6.598 -3.158 1.00 87.44 116 PRO A C 1
ATOM 965 O O . PRO A 1 116 ? -9.162 -7.531 -2.358 1.00 87.44 116 PRO A O 1
ATOM 968 N N . ASN A 1 117 ? -8.036 -6.255 -3.798 1.00 90.44 117 ASN A N 1
ATOM 969 C CA . ASN A 1 117 ? -6.774 -7.002 -3.700 1.00 90.44 117 ASN A CA 1
ATOM 970 C C . ASN A 1 117 ? -5.607 -6.214 -3.068 1.00 90.44 117 ASN A C 1
ATOM 972 O O . ASN A 1 117 ? -4.509 -6.761 -2.901 1.00 90.44 117 ASN A O 1
ATOM 976 N N . HIS A 1 118 ? -5.807 -4.936 -2.733 1.00 90.31 118 HIS A N 1
ATOM 977 C CA . HIS A 1 118 ? -4.780 -4.076 -2.146 1.00 90.31 118 HIS A CA 1
ATOM 978 C C . HIS A 1 118 ? -5.384 -2.892 -1.384 1.00 90.31 118 HIS A C 1
ATOM 980 O O . HIS A 1 118 ? -6.499 -2.475 -1.646 1.00 90.31 118 HIS A O 1
ATOM 986 N N . ALA A 1 119 ? -4.629 -2.297 -0.472 1.00 89.44 119 ALA A N 1
ATOM 987 C CA . ALA A 1 119 ? -4.973 -1.055 0.196 1.00 89.44 119 ALA A CA 1
ATOM 988 C C . ALA A 1 119 ? -3.842 -0.040 0.023 1.00 89.44 119 ALA A C 1
ATOM 990 O O . ALA A 1 119 ? -2.659 -0.376 0.121 1.00 89.44 119 ALA A O 1
ATOM 991 N N . GLN A 1 120 ? -4.206 1.212 -0.221 1.00 90.75 120 GLN A N 1
ATOM 992 C CA . GLN A 1 120 ? -3.286 2.340 -0.276 1.00 90.75 120 GLN A CA 1
ATOM 993 C C . GLN A 1 120 ? -3.453 3.171 0.993 1.00 90.75 120 GLN A C 1
ATOM 995 O O . GLN A 1 120 ? -4.562 3.582 1.323 1.00 90.75 120 GLN A O 1
ATOM 1000 N N . ILE A 1 121 ? -2.358 3.420 1.709 1.00 91.19 121 ILE A N 1
ATOM 1001 C CA . ILE A 1 121 ? -2.354 4.161 2.971 1.00 91.19 121 ILE A CA 1
ATOM 1002 C C . ILE A 1 121 ? -1.412 5.352 2.855 1.00 91.19 121 ILE A C 1
ATOM 1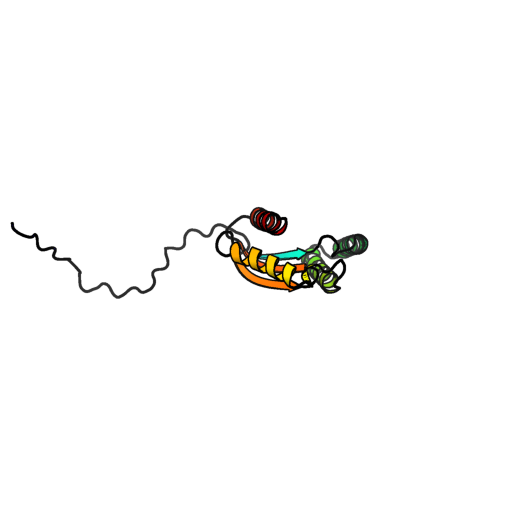004 O O . ILE A 1 121 ? -0.210 5.182 2.658 1.00 91.19 121 ILE A O 1
ATOM 1008 N N . LEU A 1 122 ? -1.955 6.554 3.018 1.00 90.50 122 LEU A N 1
ATOM 1009 C CA . LEU A 1 122 ? -1.206 7.795 3.140 1.00 90.50 122 LEU A CA 1
ATOM 1010 C C . LEU A 1 122 ? -1.065 8.152 4.621 1.00 90.50 122 LEU A C 1
ATOM 1012 O O . LEU A 1 122 ? -2.055 8.366 5.329 1.00 90.50 122 LEU A O 1
ATOM 1016 N N . LEU A 1 123 ? 0.176 8.231 5.091 1.00 89.00 123 LEU A N 1
ATOM 1017 C CA . LEU A 1 123 ? 0.481 8.537 6.483 1.00 89.00 123 LEU A CA 1
ATOM 1018 C C . LEU A 1 123 ? 1.723 9.409 6.631 1.00 89.00 123 LEU A C 1
ATOM 1020 O O . LEU A 1 123 ? 2.604 9.425 5.776 1.00 89.00 123 LEU A O 1
ATOM 1024 N N . GLU A 1 124 ? 1.797 10.097 7.760 1.00 88.31 124 GLU A N 1
ATOM 1025 C CA . GLU A 1 124 ? 2.989 10.783 8.249 1.00 88.31 124 GLU A CA 1
ATOM 1026 C C . GLU A 1 124 ? 3.633 9.880 9.323 1.00 88.31 124 GLU A C 1
ATOM 1028 O O . GLU A 1 124 ? 3.043 9.657 10.393 1.00 88.31 124 GLU A O 1
ATOM 1033 N N . PRO A 1 125 ? 4.791 9.259 9.036 1.00 83.94 125 PRO A N 1
ATOM 1034 C CA . PRO A 1 125 ? 5.404 8.293 9.937 1.00 83.94 125 PRO A CA 1
ATOM 1035 C C . PRO A 1 125 ? 6.085 9.006 11.110 1.00 83.94 125 PRO A C 1
ATOM 1037 O O . PRO A 1 125 ? 6.976 9.825 10.920 1.00 83.94 125 PRO A O 1
ATOM 1040 N N . THR A 1 126 ? 5.728 8.649 12.345 1.00 79.38 126 THR A N 1
ATOM 1041 C CA . THR A 1 126 ? 6.429 9.136 13.553 1.00 79.38 126 THR A CA 1
ATOM 1042 C C . THR A 1 126 ? 7.484 8.141 14.058 1.00 79.38 126 THR A C 1
ATOM 1044 O O . THR A 1 126 ? 8.300 8.459 14.926 1.00 79.38 126 THR A O 1
ATOM 1047 N N . TYR A 1 127 ? 7.493 6.939 13.472 1.00 77.12 127 TYR A N 1
ATOM 1048 C CA . TYR A 1 127 ? 8.437 5.843 13.687 1.00 77.12 127 TYR A CA 1
ATOM 1049 C C . TYR A 1 127 ? 9.007 5.359 12.347 1.00 77.12 127 TYR A C 1
ATOM 1051 O O . TYR A 1 127 ? 8.572 5.777 11.279 1.00 77.12 127 TYR A O 1
ATOM 1059 N N . SER A 1 128 ? 9.975 4.439 12.387 1.00 79.12 128 SER A N 1
ATOM 1060 C CA . SER A 1 128 ? 10.515 3.848 11.164 1.00 79.12 128 SER A CA 1
ATOM 1061 C C . SER A 1 128 ? 9.444 3.060 10.397 1.00 79.12 128 SER A C 1
ATOM 1063 O O . SER A 1 128 ? 8.732 2.230 10.971 1.00 79.12 128 SER A O 1
ATOM 1065 N N . THR A 1 129 ? 9.371 3.269 9.080 1.00 76.62 129 THR A N 1
ATOM 1066 C CA . THR A 1 129 ? 8.423 2.589 8.181 1.00 76.62 129 THR A CA 1
ATOM 1067 C C . THR A 1 129 ? 8.421 1.061 8.338 1.00 76.62 129 THR A C 1
ATOM 1069 O O . THR A 1 129 ? 7.337 0.486 8.426 1.00 76.62 129 THR A O 1
ATOM 1072 N N . PRO A 1 130 ? 9.575 0.368 8.483 1.00 80.69 130 PRO A N 1
ATOM 1073 C CA . PRO A 1 130 ? 9.580 -1.077 8.718 1.00 80.69 130 PRO A CA 1
ATOM 1074 C C . PRO A 1 130 ? 8.854 -1.497 10.005 1.00 80.69 130 PRO A C 1
ATOM 1076 O O . PRO A 1 130 ? 8.169 -2.517 10.012 1.00 80.69 130 PRO A O 1
ATOM 1079 N N . ARG A 1 131 ? 8.952 -0.706 11.085 1.00 78.56 131 ARG A N 1
ATOM 1080 C CA . ARG A 1 131 ? 8.256 -0.987 12.354 1.00 78.56 131 ARG A CA 1
ATOM 1081 C C . ARG A 1 131 ? 6.754 -0.747 12.257 1.00 78.56 131 ARG A C 1
ATOM 1083 O O . ARG A 1 131 ? 5.997 -1.449 12.922 1.00 78.56 131 ARG A O 1
ATOM 1090 N N . ILE A 1 132 ? 6.333 0.229 11.453 1.00 80.69 132 ILE A N 1
ATOM 1091 C CA . ILE A 1 132 ? 4.916 0.480 11.157 1.00 80.69 132 ILE A CA 1
ATOM 1092 C C . ILE A 1 132 ? 4.340 -0.717 10.390 1.00 80.69 132 ILE A C 1
ATOM 1094 O O . ILE A 1 132 ? 3.367 -1.315 10.834 1.00 80.69 132 ILE A O 1
ATOM 1098 N N . ILE A 1 133 ? 5.013 -1.147 9.317 1.00 80.06 133 ILE A N 1
ATOM 1099 C CA . ILE A 1 133 ? 4.589 -2.303 8.511 1.00 80.06 133 ILE A CA 1
ATOM 1100 C C . ILE A 1 133 ? 4.535 -3.582 9.355 1.00 80.06 133 ILE A C 1
ATOM 1102 O O . ILE A 1 133 ? 3.592 -4.361 9.240 1.00 80.06 133 ILE A O 1
ATOM 1106 N N . GLN A 1 134 ? 5.532 -3.813 10.216 1.00 82.25 134 GLN A N 1
ATOM 1107 C CA . GLN A 1 134 ? 5.532 -4.964 11.119 1.00 82.25 134 GLN A CA 1
ATOM 1108 C C . GLN A 1 134 ? 4.320 -4.945 12.062 1.00 82.25 134 GLN A C 1
ATOM 1110 O O . GLN A 1 134 ? 3.705 -5.984 12.277 1.00 82.25 134 GLN A O 1
ATOM 1115 N N . ALA A 1 135 ? 3.954 -3.773 12.586 1.00 78.75 135 ALA A N 1
ATOM 1116 C CA . ALA A 1 135 ? 2.814 -3.620 13.485 1.00 78.75 135 ALA A CA 1
ATOM 1117 C C . ALA A 1 135 ? 1.480 -3.958 12.810 1.00 78.75 135 ALA A C 1
ATOM 1119 O O . ALA A 1 135 ? 0.623 -4.579 13.433 1.00 78.75 135 ALA A O 1
ATOM 1120 N N . TRP A 1 136 ? 1.315 -3.576 11.543 1.00 81.19 136 TRP A N 1
ATOM 1121 C CA . TRP A 1 136 ? 0.138 -3.945 10.757 1.00 81.19 136 TRP A CA 1
ATOM 1122 C C . TRP A 1 136 ? 0.065 -5.449 10.534 1.00 81.19 136 TRP A C 1
ATOM 1124 O O . TRP A 1 136 ? -0.954 -6.056 10.833 1.00 81.19 136 TRP A O 1
ATOM 1134 N N . LYS A 1 137 ? 1.173 -6.075 10.115 1.00 77.56 137 LYS A N 1
ATOM 1135 C CA . LYS A 1 137 ? 1.214 -7.531 9.916 1.00 77.56 137 LYS A CA 1
ATOM 1136 C C . LYS A 1 137 ? 0.832 -8.296 11.182 1.00 77.56 137 LYS A C 1
ATOM 1138 O O . LYS A 1 137 ? 0.078 -9.254 11.100 1.00 77.56 137 LYS A O 1
ATOM 1143 N N . THR A 1 138 ? 1.323 -7.872 12.346 1.00 76.38 138 THR A N 1
ATOM 1144 C CA . THR A 1 138 ? 0.975 -8.512 13.623 1.00 76.38 138 THR A CA 1
ATOM 1145 C C . THR A 1 138 ? -0.498 -8.327 13.994 1.00 76.38 138 THR A C 1
ATOM 1147 O O . THR A 1 138 ? -1.078 -9.241 14.562 1.00 76.38 138 THR A O 1
ATOM 1150 N N . ALA A 1 139 ? -1.107 -7.182 13.673 1.00 71.00 139 ALA A N 1
ATOM 1151 C CA . ALA A 1 139 ? -2.509 -6.919 13.997 1.00 71.00 139 ALA A CA 1
ATOM 1152 C C . ALA A 1 139 ? -3.491 -7.731 13.135 1.00 71.00 139 ALA A C 1
ATOM 1154 O O . ALA A 1 139 ? -4.525 -8.138 13.641 1.00 71.00 139 ALA A O 1
ATOM 1155 N N . THR A 1 140 ? -3.162 -7.984 11.864 1.00 64.50 140 THR A N 1
ATOM 1156 C CA . THR A 1 140 ? -4.062 -8.652 10.899 1.00 64.50 140 THR A CA 1
ATOM 1157 C C . THR A 1 140 ? -3.840 -10.172 10.791 1.00 64.50 140 THR A C 1
ATOM 1159 O O . THR A 1 140 ? -4.483 -10.826 9.986 1.00 64.50 140 THR A O 1
ATOM 1162 N N . THR A 1 141 ? -2.902 -10.753 11.551 1.00 61.81 141 THR A N 1
ATOM 1163 C CA . THR A 1 141 ? -2.637 -12.215 11.550 1.00 61.81 141 THR A CA 1
ATOM 1164 C C . THR A 1 141 ? -3.339 -12.936 12.715 1.00 61.81 141 THR A C 1
ATOM 1166 O O . THR A 1 141 ? -3.058 -14.107 12.962 1.00 61.81 141 THR A O 1
ATOM 1169 N N . HIS A 1 142 ? -4.177 -12.232 13.479 1.00 45.22 142 HIS A N 1
ATOM 1170 C CA . HIS A 1 142 ? -4.797 -12.771 14.688 1.00 45.22 142 HIS A CA 1
ATOM 1171 C C . HIS A 1 142 ? -6.101 -13.517 14.437 1.00 45.22 142 HIS A C 1
ATOM 1173 O O . HIS A 1 142 ? -6.782 -13.182 13.448 1.00 45.22 142 HIS A O 1
#